Protein AF-A0A1D2MJ71-F1 (afdb_monomer_lite)

pLDDT: mean 71.2, std 21.77, range [32.91, 98.06]

Organism: Orchesella cincta (NCBI:txid48709)

Sequence (102 aa):
MPRLFPEGKQLATNHDSKFIETSSGIQHNVDELLVGVLKQIRLREAASIPQALPKAHNRSHSHVQGTTPRGSIMSLLFTRELINKLCFLTNKAKSCENLHVL

InterPro domains:
  IPR027417 P-loop containing nucleoside triphosphate hydrolase [G3DSA:3.40.50.300] (4-48)
  IPR051641 RGK GTP-binding regulators [PTHR45775] (7-102)

Structure (mmCIF, N/CA/C/O backbone):
data_AF-A0A1D2MJ71-F1
#
_entry.id   AF-A0A1D2MJ71-F1
#
loop_
_atom_site.group_PDB
_atom_site.id
_atom_site.type_symbol
_atom_site.label_atom_id
_atom_site.label_alt_id
_atom_site.label_comp_id
_atom_site.label_asym_id
_atom_site.label_entity_id
_atom_site.label_seq_id
_atom_site.pdbx_PDB_ins_code
_atom_site.Cartn_x
_atom_site.Cartn_y
_atom_site.Cartn_z
_atom_site.occupancy
_atom_site.B_iso_or_equiv
_atom_site.auth_seq_id
_atom_site.auth_comp_id
_atom_site.auth_asym_id
_atom_site.auth_atom_id
_atom_site.pdbx_PDB_model_num
ATOM 1 N N . MET A 1 1 ? 15.485 -6.661 -15.729 1.00 47.41 1 MET A N 1
ATOM 2 C CA . MET A 1 1 ? 15.328 -5.899 -14.474 1.00 47.41 1 MET A CA 1
ATOM 3 C C . MET A 1 1 ? 15.066 -6.882 -13.345 1.00 47.41 1 MET A C 1
ATOM 5 O O . MET A 1 1 ? 14.152 -7.689 -13.505 1.00 47.41 1 MET A O 1
ATOM 9 N N . PRO A 1 2 ? 15.871 -6.891 -12.269 1.00 48.75 2 PRO A N 1
ATOM 10 C CA . PRO A 1 2 ? 15.574 -7.676 -11.076 1.00 48.75 2 PRO A CA 1
ATOM 11 C C . PRO A 1 2 ? 14.216 -7.248 -10.518 1.00 48.75 2 PRO A C 1
ATOM 13 O O . PRO A 1 2 ? 13.916 -6.060 -10.429 1.00 48.75 2 PRO A O 1
ATOM 16 N N . ARG A 1 3 ? 13.377 -8.227 -10.206 1.00 57.62 3 ARG A N 1
ATOM 17 C CA . ARG A 1 3 ? 12.031 -8.024 -9.679 1.00 57.62 3 ARG A CA 1
ATOM 18 C C . ARG A 1 3 ? 12.135 -7.738 -8.173 1.00 57.62 3 ARG A C 1
ATOM 20 O O . ARG A 1 3 ? 12.268 -8.688 -7.416 1.00 57.62 3 ARG A O 1
ATOM 27 N N . LEU A 1 4 ? 12.036 -6.471 -7.750 1.00 65.25 4 LEU A N 1
ATOM 28 C CA . LEU A 1 4 ? 12.071 -6.017 -6.334 1.00 65.25 4 LEU A CA 1
ATOM 29 C C . LEU A 1 4 ? 10.809 -6.383 -5.516 1.00 65.25 4 LEU A C 1
ATOM 31 O O . LEU A 1 4 ? 10.526 -5.803 -4.465 1.00 65.25 4 LEU A O 1
ATOM 35 N N . PHE A 1 5 ? 9.993 -7.306 -6.026 1.00 77.81 5 PHE A N 1
ATOM 36 C CA . PHE A 1 5 ? 8.709 -7.668 -5.433 1.00 77.81 5 PHE A CA 1
ATOM 37 C C . PHE A 1 5 ? 8.860 -8.188 -3.991 1.00 77.81 5 PHE A C 1
ATOM 39 O O . PHE A 1 5 ? 8.036 -7.807 -3.158 1.00 77.81 5 PHE A O 1
ATOM 46 N N . PRO A 1 6 ? 9.853 -9.042 -3.651 1.00 88.25 6 PRO A N 1
ATOM 47 C CA . PRO A 1 6 ? 9.991 -9.556 -2.289 1.00 88.25 6 PRO A CA 1
ATOM 48 C C . PRO A 1 6 ? 10.377 -8.471 -1.282 1.00 88.25 6 PRO A C 1
ATOM 50 O O . PRO A 1 6 ? 9.761 -8.380 -0.221 1.00 88.25 6 PRO A O 1
ATOM 53 N N . GLU A 1 7 ? 11.348 -7.622 -1.619 1.00 90.81 7 GLU A N 1
ATOM 54 C CA . GLU A 1 7 ? 11.863 -6.587 -0.722 1.00 90.81 7 GLU A CA 1
ATOM 55 C C . GLU A 1 7 ? 10.816 -5.494 -0.487 1.00 90.81 7 GLU A C 1
ATOM 57 O O . GLU A 1 7 ? 10.595 -5.076 0.651 1.00 90.81 7 GLU A O 1
ATOM 62 N N . GLY A 1 8 ? 10.110 -5.077 -1.545 1.00 90.25 8 GLY A N 1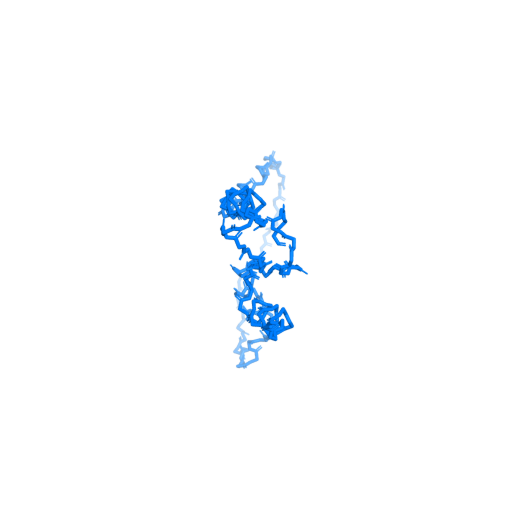
ATOM 63 C CA . GLY A 1 8 ? 9.025 -4.100 -1.448 1.00 90.25 8 GLY A CA 1
ATOM 64 C C . GLY A 1 8 ? 7.864 -4.588 -0.576 1.00 90.25 8 GLY A C 1
ATOM 65 O O . GLY A 1 8 ? 7.371 -3.842 0.273 1.00 90.25 8 GLY A O 1
ATOM 66 N N . LYS A 1 9 ? 7.474 -5.864 -0.718 1.00 90.06 9 LYS A N 1
ATOM 67 C CA . LYS A 1 9 ? 6.451 -6.490 0.138 1.00 90.06 9 LYS A CA 1
ATOM 68 C C . LYS A 1 9 ? 6.896 -6.563 1.593 1.00 90.06 9 LYS A C 1
ATOM 70 O O . LYS A 1 9 ? 6.126 -6.187 2.473 1.00 90.06 9 LYS A O 1
ATOM 75 N N . GLN A 1 10 ? 8.125 -7.016 1.845 1.00 90.50 10 GLN A N 1
ATOM 76 C CA . GLN A 1 10 ? 8.679 -7.099 3.198 1.00 90.50 10 GLN A CA 1
ATOM 77 C C . GLN A 1 10 ? 8.705 -5.728 3.877 1.00 90.50 10 GLN A C 1
ATOM 79 O O . GLN A 1 10 ? 8.260 -5.600 5.017 1.00 90.50 10 GLN A O 1
ATOM 84 N N . LEU A 1 11 ? 9.165 -4.692 3.171 1.00 90.50 11 LEU A N 1
ATOM 85 C CA . LEU A 1 11 ? 9.201 -3.333 3.700 1.00 90.50 11 LEU A CA 1
ATOM 86 C C . LEU A 1 11 ? 7.792 -2.821 4.031 1.00 90.50 11 LEU A C 1
ATOM 88 O O . LEU A 1 11 ? 7.569 -2.300 5.121 1.00 90.50 11 LEU A O 1
ATOM 92 N N . ALA A 1 12 ? 6.822 -3.021 3.136 1.00 91.88 12 ALA A N 1
ATOM 93 C CA . ALA A 1 12 ? 5.443 -2.608 3.375 1.00 91.88 12 ALA A CA 1
ATOM 94 C C . ALA A 1 12 ? 4.812 -3.329 4.576 1.00 91.88 12 ALA A C 1
ATOM 96 O O . ALA A 1 12 ? 4.174 -2.681 5.404 1.00 91.88 12 ALA A O 1
ATOM 97 N N . THR A 1 13 ? 5.039 -4.639 4.723 1.00 88.50 13 THR A N 1
ATOM 98 C CA . THR A 1 13 ? 4.589 -5.410 5.892 1.00 88.50 13 THR A CA 1
ATOM 99 C C . THR A 1 13 ? 5.209 -4.886 7.188 1.00 88.50 13 THR A C 1
ATOM 101 O O . THR A 1 13 ? 4.498 -4.718 8.175 1.00 88.50 13 THR A O 1
ATOM 104 N N . ASN A 1 14 ? 6.507 -4.568 7.186 1.00 89.12 14 ASN A N 1
ATOM 105 C CA . ASN A 1 14 ? 7.205 -4.044 8.365 1.00 89.12 14 ASN A CA 1
ATOM 106 C C . ASN A 1 14 ? 6.692 -2.661 8.802 1.00 89.12 14 ASN A C 1
ATOM 108 O O . ASN A 1 14 ? 6.775 -2.324 9.982 1.00 89.12 14 ASN A O 1
ATOM 112 N N . HIS A 1 15 ? 6.151 -1.876 7.867 1.00 88.88 15 HIS A N 1
ATOM 113 C CA . HIS A 1 15 ? 5.607 -0.537 8.106 1.00 88.88 15 HIS A CA 1
ATOM 114 C C . HIS A 1 15 ? 4.068 -0.482 8.102 1.00 88.88 15 HIS A C 1
ATOM 116 O O . HIS A 1 15 ? 3.504 0.599 7.927 1.00 88.88 15 HIS A O 1
ATOM 122 N N . ASP A 1 16 ? 3.373 -1.619 8.255 1.00 85.81 16 ASP A N 1
ATOM 123 C CA . ASP A 1 16 ? 1.899 -1.708 8.251 1.00 85.81 16 ASP A CA 1
ATOM 124 C C . ASP A 1 16 ? 1.236 -0.975 7.056 1.00 85.81 16 ASP A C 1
ATOM 126 O O . ASP A 1 16 ? 0.160 -0.375 7.157 1.00 85.81 16 ASP A O 1
ATOM 130 N N . SER A 1 17 ? 1.907 -1.008 5.905 1.00 90.38 17 SER A N 1
ATOM 131 C CA . SER A 1 17 ? 1.531 -0.318 4.673 1.00 90.38 17 SER A CA 1
ATOM 132 C C . SER A 1 17 ? 1.017 -1.298 3.615 1.00 90.38 17 SER A C 1
ATOM 134 O O . SER A 1 17 ? 1.296 -2.498 3.653 1.00 90.38 17 SER A O 1
ATOM 136 N N . LYS A 1 18 ? 0.248 -0.786 2.648 1.00 93.38 18 LYS A N 1
ATOM 137 C CA . LYS A 1 18 ? -0.171 -1.555 1.467 1.00 93.38 18 LYS A CA 1
ATOM 138 C C . LYS A 1 18 ? 0.907 -1.492 0.386 1.00 93.38 18 LYS A C 1
ATOM 140 O O . LYS A 1 18 ? 1.600 -0.487 0.261 1.00 93.38 18 LYS A O 1
ATOM 145 N N . PHE A 1 19 ? 1.026 -2.559 -0.392 1.00 94.75 19 PHE A N 1
ATOM 146 C CA . PHE A 1 19 ? 1.991 -2.718 -1.469 1.00 94.75 19 PHE A CA 1
ATOM 147 C C . PHE A 1 19 ? 1.284 -3.136 -2.754 1.00 94.75 19 PHE A C 1
ATOM 149 O O . PHE A 1 19 ? 0.497 -4.081 -2.766 1.00 94.75 19 PHE A O 1
ATOM 156 N N . ILE A 1 20 ? 1.617 -2.454 -3.846 1.00 94.69 20 ILE A N 1
ATOM 157 C CA . ILE A 1 20 ? 1.233 -2.822 -5.204 1.00 94.69 20 ILE A CA 1
ATOM 158 C C . ILE A 1 20 ? 2.331 -2.343 -6.150 1.00 94.69 20 ILE A C 1
ATOM 160 O O . ILE A 1 20 ? 2.806 -1.214 -6.043 1.00 94.69 20 ILE A O 1
ATOM 164 N N . GLU A 1 21 ? 2.752 -3.201 -7.072 1.00 93.75 21 GLU A N 1
ATOM 165 C CA . GLU A 1 21 ? 3.681 -2.804 -8.126 1.00 93.75 21 GLU A CA 1
ATOM 166 C C . GLU A 1 21 ? 2.896 -2.275 -9.322 1.00 93.75 21 GLU A C 1
ATOM 168 O O . GLU A 1 21 ? 1.977 -2.937 -9.805 1.00 93.75 21 GLU A O 1
ATOM 173 N N . THR A 1 22 ? 3.258 -1.094 -9.817 1.00 94.56 22 THR A N 1
ATOM 174 C CA . THR A 1 22 ? 2.574 -0.429 -10.930 1.00 94.56 22 THR A CA 1
ATOM 175 C C . THR A 1 22 ? 3.575 0.053 -11.973 1.00 94.56 22 THR A C 1
ATOM 177 O O . THR A 1 22 ? 4.722 0.364 -11.653 1.00 94.56 22 THR A O 1
ATOM 180 N N . SER A 1 23 ? 3.142 0.114 -13.231 1.00 94.88 23 SER A N 1
ATOM 181 C CA . SER A 1 23 ? 3.896 0.757 -14.306 1.00 94.88 23 SER A CA 1
ATOM 182 C C . SER A 1 23 ? 2.952 1.565 -15.183 1.00 94.88 23 SER A C 1
ATOM 184 O O . SER A 1 23 ? 2.079 1.005 -15.848 1.00 94.88 23 SER A O 1
ATOM 186 N N . SER A 1 24 ? 3.147 2.883 -15.207 1.00 94.62 24 SER A N 1
ATOM 187 C CA . SER A 1 24 ? 2.346 3.805 -16.017 1.00 94.62 24 SER A CA 1
ATOM 188 C C . SER A 1 24 ? 2.602 3.642 -17.516 1.00 94.62 24 SER A C 1
ATOM 190 O O . SER A 1 24 ? 1.670 3.747 -18.303 1.00 94.62 24 SER A O 1
ATOM 192 N N . GLY A 1 25 ? 3.834 3.311 -17.921 1.00 95.81 25 GLY A N 1
ATOM 193 C CA . GLY A 1 25 ? 4.206 3.168 -19.335 1.00 95.81 25 GLY A CA 1
ATOM 194 C C . GLY A 1 25 ? 3.549 1.984 -20.053 1.00 95.81 25 GLY A C 1
ATOM 195 O O . GLY A 1 25 ? 3.494 1.976 -21.278 1.00 95.81 25 GLY A O 1
ATOM 196 N N . ILE A 1 26 ? 3.043 0.999 -19.303 1.00 95.00 26 ILE A N 1
ATOM 197 C CA . ILE A 1 26 ? 2.316 -0.167 -19.837 1.00 95.00 26 ILE A CA 1
ATOM 198 C C . ILE A 1 26 ? 0.918 -0.326 -19.221 1.00 95.00 26 ILE A C 1
ATOM 200 O O . ILE A 1 26 ? 0.329 -1.398 -19.322 1.00 95.00 26 ILE A O 1
ATOM 204 N N . GLN A 1 27 ? 0.407 0.710 -18.543 1.00 93.56 27 GLN A N 1
ATOM 205 C CA . GLN A 1 27 ? -0.901 0.702 -17.875 1.00 93.56 27 GLN A CA 1
ATOM 206 C C . GLN A 1 27 ? -1.097 -0.478 -16.887 1.00 93.56 27 GLN A C 1
ATOM 208 O O . GLN A 1 27 ? -2.199 -0.989 -16.710 1.00 93.56 27 GLN A O 1
ATOM 213 N N . HIS A 1 28 ? -0.034 -0.930 -16.213 1.00 95.50 28 HIS A N 1
ATOM 214 C CA . HIS A 1 28 ? -0.091 -2.051 -15.268 1.00 95.50 28 HIS A CA 1
ATOM 215 C C . HIS A 1 28 ? -0.500 -1.578 -13.868 1.00 95.50 28 HIS A C 1
ATOM 217 O O . HIS A 1 28 ? 0.181 -0.739 -13.271 1.00 95.50 28 HIS A O 1
ATOM 223 N N . ASN A 1 29 ? -1.578 -2.152 -13.324 1.00 95.19 29 ASN A N 1
ATOM 224 C CA . ASN A 1 29 ? -2.095 -1.911 -11.967 1.00 95.19 29 ASN A CA 1
ATOM 225 C C . ASN A 1 29 ? -2.428 -0.447 -11.628 1.00 95.19 29 ASN A C 1
ATOM 227 O O . ASN A 1 29 ? -2.563 -0.105 -10.456 1.00 95.19 29 ASN A O 1
ATOM 231 N N . VAL A 1 30 ? -2.560 0.427 -12.628 1.00 97.25 30 VAL A N 1
ATOM 232 C CA . VAL A 1 30 ? -2.855 1.850 -12.402 1.00 97.25 30 VAL A CA 1
ATOM 233 C C . VAL A 1 30 ? -4.257 2.014 -11.814 1.00 97.25 30 VAL A C 1
ATOM 235 O O . VAL A 1 30 ? -4.415 2.659 -10.781 1.00 97.25 30 VAL A O 1
ATOM 238 N N . ASP A 1 31 ? -5.257 1.371 -12.419 1.00 97.06 31 ASP A N 1
ATOM 239 C CA . ASP A 1 31 ? -6.645 1.458 -11.953 1.00 97.06 31 ASP A CA 1
ATOM 240 C C . ASP A 1 31 ? -6.801 0.820 -10.567 1.00 97.06 31 ASP A C 1
ATOM 242 O O . ASP A 1 31 ? -7.387 1.422 -9.669 1.00 97.06 31 ASP A O 1
ATOM 246 N N . GLU A 1 32 ? -6.187 -0.349 -10.359 1.00 96.56 32 GLU A N 1
ATOM 247 C CA . GLU A 1 32 ? -6.156 -1.049 -9.068 1.00 96.56 32 GLU A CA 1
ATOM 248 C C . GLU A 1 32 ? -5.515 -0.203 -7.958 1.00 96.56 32 GLU A C 1
ATOM 250 O O . GLU A 1 32 ? -6.023 -0.153 -6.836 1.00 96.56 32 GLU A O 1
ATOM 255 N N . LEU A 1 33 ? -4.430 0.520 -8.262 1.00 97.00 33 LEU A N 1
ATOM 256 C CA . LEU A 1 33 ? -3.806 1.442 -7.315 1.00 97.00 33 LEU A CA 1
ATOM 257 C C . LEU A 1 33 ? -4.757 2.592 -6.958 1.00 97.00 33 LEU A C 1
ATOM 259 O O . LEU A 1 33 ? -4.956 2.875 -5.777 1.00 97.00 33 LEU A O 1
ATOM 263 N N . LEU A 1 34 ? -5.358 3.249 -7.953 1.00 97.88 34 LEU A N 1
ATOM 264 C CA . LEU A 1 34 ? -6.225 4.410 -7.729 1.00 97.88 34 LEU A CA 1
ATOM 265 C C . LEU A 1 34 ? -7.506 4.035 -6.968 1.00 97.88 34 LEU A C 1
ATOM 267 O O . LEU A 1 34 ? -7.856 4.686 -5.978 1.00 97.88 34 LEU A O 1
ATOM 271 N N . VAL A 1 35 ? -8.176 2.956 -7.381 1.00 98.06 35 VAL A N 1
ATOM 272 C CA . VAL A 1 35 ? -9.360 2.415 -6.696 1.00 98.06 35 VAL A CA 1
ATOM 273 C C . VAL A 1 35 ? -8.998 1.964 -5.281 1.00 98.06 35 VAL A C 1
ATOM 275 O O . VAL A 1 35 ? -9.707 2.287 -4.321 1.00 98.06 35 VAL A O 1
ATOM 278 N N . GLY A 1 36 ? -7.868 1.273 -5.129 1.00 96.62 36 GLY A N 1
ATOM 279 C CA . GLY A 1 36 ? -7.388 0.776 -3.848 1.00 96.62 36 GLY A CA 1
ATOM 280 C C . GLY A 1 36 ? -7.048 1.887 -2.850 1.00 96.62 36 GLY A C 1
ATOM 281 O O . GLY A 1 36 ? -7.440 1.799 -1.686 1.00 96.62 36 GLY A O 1
ATOM 282 N N . VAL A 1 37 ? -6.399 2.974 -3.284 1.00 96.88 37 VAL A N 1
ATOM 283 C CA . VAL A 1 37 ? -6.112 4.143 -2.429 1.00 96.88 37 VAL A CA 1
ATOM 284 C C . VAL A 1 37 ? -7.406 4.785 -1.930 1.00 96.88 37 VAL A C 1
ATOM 286 O O . VAL A 1 37 ? -7.564 4.988 -0.723 1.00 96.88 37 VAL A O 1
ATOM 289 N N . LEU A 1 38 ? -8.372 5.036 -2.821 1.00 97.62 38 LEU A N 1
ATOM 290 C CA . LEU A 1 38 ? -9.677 5.581 -2.435 1.00 97.62 38 LEU A CA 1
ATOM 291 C C . LEU A 1 38 ? -10.396 4.668 -1.430 1.00 97.62 38 LEU A C 1
ATOM 293 O O . LEU A 1 38 ? -11.008 5.141 -0.467 1.00 97.62 38 LEU A O 1
ATOM 297 N N . LYS A 1 39 ? -10.314 3.348 -1.627 1.00 96.12 39 LYS A N 1
ATOM 298 C CA . LYS A 1 39 ? -10.900 2.369 -0.709 1.00 96.12 39 LYS A CA 1
ATOM 299 C C . LYS A 1 39 ? -10.223 2.396 0.663 1.00 96.12 39 LYS A C 1
ATOM 301 O O . LYS A 1 39 ? -10.937 2.388 1.664 1.00 96.12 39 LYS A O 1
ATOM 306 N N . GLN A 1 40 ? -8.893 2.471 0.727 1.00 94.38 40 GLN A N 1
ATOM 307 C CA . GLN A 1 40 ? -8.143 2.560 1.987 1.00 94.38 40 GLN A CA 1
ATOM 308 C C . GLN A 1 40 ? -8.478 3.821 2.784 1.00 94.38 40 GLN A C 1
ATOM 310 O O . GLN A 1 40 ? -8.642 3.729 3.999 1.00 94.38 40 GLN A O 1
ATOM 315 N N . ILE A 1 41 ? -8.636 4.969 2.116 1.00 94.00 41 ILE A N 1
ATOM 316 C CA . ILE A 1 41 ? -9.078 6.217 2.760 1.00 94.00 41 ILE A CA 1
ATOM 317 C C . ILE A 1 41 ? -10.431 5.992 3.443 1.00 94.00 41 ILE A C 1
ATOM 319 O O . ILE A 1 41 ? -10.539 6.129 4.660 1.00 94.00 41 ILE A O 1
ATOM 323 N N . ARG A 1 42 ? -11.432 5.521 2.690 1.00 94.25 42 ARG A N 1
ATOM 324 C CA . ARG A 1 42 ? -12.790 5.277 3.210 1.00 94.25 42 ARG A CA 1
ATOM 325 C C . ARG A 1 42 ? -12.826 4.251 4.344 1.00 94.25 42 ARG A C 1
ATOM 327 O O . ARG A 1 42 ? -13.585 4.406 5.296 1.00 94.25 42 ARG A O 1
ATOM 334 N N . LEU A 1 43 ? -12.029 3.184 4.247 1.00 91.62 43 LEU A N 1
ATOM 335 C CA . LEU A 1 43 ? -11.933 2.165 5.297 1.00 91.62 43 LEU A CA 1
ATOM 336 C C . LEU A 1 43 ? -11.347 2.735 6.592 1.00 91.62 43 LEU A C 1
ATOM 338 O O . LEU A 1 43 ? -11.849 2.429 7.672 1.00 91.62 43 LEU A O 1
ATOM 342 N N . ARG A 1 44 ? -10.305 3.567 6.492 1.00 88.19 44 ARG A N 1
ATOM 343 C CA . ARG A 1 44 ? -9.678 4.213 7.652 1.00 88.19 44 ARG A CA 1
ATOM 344 C C . ARG A 1 44 ? -10.594 5.256 8.279 1.00 88.19 44 ARG A C 1
ATOM 346 O O . ARG A 1 44 ? -10.695 5.285 9.500 1.00 88.19 44 ARG A O 1
ATOM 353 N N . GLU A 1 45 ? -11.310 6.037 7.474 1.00 89.50 45 GLU A N 1
ATOM 354 C CA . GLU A 1 45 ? -12.348 6.955 7.958 1.00 89.50 45 GLU A CA 1
ATOM 355 C C . GLU A 1 45 ? -13.427 6.196 8.739 1.00 89.50 45 GLU A C 1
ATOM 357 O O . GLU A 1 45 ? -13.684 6.516 9.898 1.00 89.50 45 GLU A O 1
ATOM 362 N N . ALA A 1 46 ? -13.983 5.126 8.161 1.00 87.88 46 ALA A N 1
ATOM 363 C CA . ALA A 1 46 ? -14.995 4.297 8.815 1.00 87.88 46 ALA A CA 1
ATOM 364 C C . ALA A 1 46 ? -14.502 3.637 10.118 1.00 87.88 46 ALA A C 1
ATOM 366 O O . ALA A 1 46 ? -15.281 3.489 11.056 1.00 87.88 46 ALA A O 1
ATOM 367 N N . ALA A 1 47 ? -13.223 3.256 10.191 1.00 84.12 47 ALA A N 1
ATOM 368 C CA . ALA A 1 47 ? -12.614 2.688 11.396 1.00 84.12 47 ALA A CA 1
ATOM 369 C C . ALA A 1 47 ? -12.253 3.747 12.454 1.00 84.12 47 ALA A C 1
ATOM 371 O O . ALA A 1 47 ? -12.158 3.423 13.636 1.00 84.12 47 ALA A O 1
ATOM 372 N N . SER A 1 48 ? -12.026 4.996 12.034 1.00 73.00 48 SER A N 1
ATOM 373 C CA . SER A 1 48 ? -11.668 6.115 12.915 1.00 73.00 48 SER A CA 1
ATOM 374 C C . SER A 1 48 ? -12.863 6.716 13.648 1.00 73.00 48 SER A C 1
ATOM 376 O O . SER A 1 48 ? -12.673 7.337 14.690 1.00 73.00 48 SER A O 1
ATOM 378 N N . ILE A 1 49 ? -14.084 6.510 13.142 1.00 65.50 49 ILE A N 1
ATOM 379 C CA . ILE A 1 49 ? -15.310 6.839 13.866 1.00 65.50 49 ILE A CA 1
ATOM 380 C C . ILE A 1 49 ? -15.380 5.864 15.046 1.00 65.50 49 ILE A C 1
ATOM 382 O O . ILE A 1 49 ? -15.629 4.674 14.822 1.00 65.50 49 ILE A O 1
ATOM 386 N N . PRO A 1 50 ? -15.172 6.315 16.302 1.00 58.31 50 PRO A N 1
ATOM 387 C CA . PRO A 1 50 ? -15.444 5.469 17.448 1.00 58.31 50 PRO A CA 1
ATOM 388 C C . PRO A 1 50 ? -16.921 5.146 17.318 1.00 58.31 50 PRO A C 1
ATOM 390 O O . PRO A 1 50 ? -17.735 6.072 17.325 1.00 58.31 50 PRO A O 1
ATOM 393 N N . GLN A 1 51 ? -17.267 3.876 17.097 1.00 56.00 51 GLN A N 1
ATOM 394 C CA . GLN A 1 51 ? -18.663 3.474 17.078 1.00 56.00 51 GLN A CA 1
ATOM 395 C C . GLN A 1 51 ? -19.275 4.037 18.353 1.00 56.00 51 GLN A C 1
ATOM 397 O O . GLN A 1 51 ? -18.884 3.642 19.454 1.00 56.00 51 GLN A O 1
ATOM 402 N N . ALA A 1 52 ? -20.133 5.050 18.192 1.00 52.41 52 ALA A N 1
ATOM 403 C CA . ALA A 1 52 ? -20.842 5.651 19.297 1.00 52.41 52 ALA A CA 1
ATOM 404 C C . ALA A 1 52 ? -21.451 4.480 20.052 1.00 52.41 52 ALA A C 1
ATOM 406 O O . ALA A 1 52 ? -22.138 3.653 19.445 1.00 52.41 52 ALA A O 1
ATOM 407 N N . LEU A 1 53 ? -21.074 4.372 21.328 1.00 54.84 53 LEU A N 1
ATOM 408 C CA . LEU A 1 53 ? -21.462 3.285 22.208 1.00 54.84 53 LEU A CA 1
ATOM 409 C C . LEU A 1 53 ? -22.927 2.930 21.924 1.00 54.84 53 LEU A C 1
ATOM 411 O O . LEU A 1 53 ? -23.742 3.858 21.824 1.00 54.84 53 LEU A O 1
ATOM 415 N N . PRO A 1 54 ? -23.297 1.643 21.784 1.00 48.66 54 PRO A N 1
ATOM 416 C CA . PRO A 1 54 ? -24.705 1.298 21.712 1.00 48.66 54 PRO A CA 1
ATOM 417 C C . PRO A 1 54 ? -25.379 1.948 22.920 1.00 48.66 54 PRO A C 1
ATOM 419 O O . PRO A 1 54 ? -24.962 1.724 24.057 1.00 48.66 54 PRO A O 1
ATOM 422 N N . LYS A 1 55 ? -26.351 2.834 22.662 1.00 45.69 55 LYS A N 1
ATOM 423 C CA . LYS A 1 55 ? -27.134 3.506 23.700 1.00 45.69 55 LYS A CA 1
ATOM 424 C C . LYS A 1 55 ? -27.701 2.410 24.595 1.00 45.69 55 LYS A C 1
ATOM 426 O O . LYS A 1 55 ? -28.639 1.720 24.199 1.00 45.69 55 LYS A O 1
ATOM 431 N N . ALA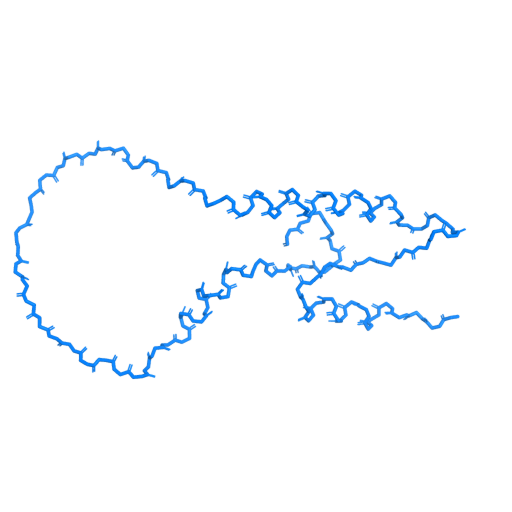 A 1 56 ? -27.108 2.227 25.771 1.00 47.50 56 ALA A N 1
ATOM 432 C CA . ALA A 1 56 ? -27.653 1.366 26.799 1.00 47.50 56 ALA A CA 1
ATOM 433 C C . ALA A 1 56 ? -29.000 1.975 27.188 1.00 47.50 56 ALA A C 1
ATOM 435 O O . ALA A 1 56 ? -29.079 3.010 27.846 1.00 47.50 56 ALA A O 1
ATOM 436 N N . HIS A 1 57 ? -30.065 1.377 26.669 1.00 45.22 57 HIS A N 1
ATOM 437 C CA . HIS A 1 57 ? -31.429 1.696 27.029 1.00 45.22 57 HIS A CA 1
ATOM 438 C C . HIS A 1 57 ? -31.561 1.592 28.553 1.00 45.22 57 HIS A C 1
ATOM 440 O O . HIS A 1 57 ? -31.355 0.521 29.125 1.00 45.22 57 HIS A O 1
ATOM 446 N N . ASN A 1 58 ? -31.907 2.714 29.186 1.00 45.31 58 ASN A N 1
ATOM 447 C CA . ASN A 1 58 ? -32.226 2.832 30.604 1.00 45.31 58 ASN A CA 1
ATOM 448 C C . ASN A 1 58 ? -33.106 1.658 31.065 1.00 45.31 58 ASN A C 1
ATOM 450 O O . ASN A 1 58 ? -34.267 1.538 30.673 1.00 45.31 58 ASN A O 1
ATOM 454 N N . ARG A 1 59 ? -32.564 0.804 31.931 1.00 42.34 59 ARG A N 1
ATOM 455 C CA . ARG A 1 59 ? -33.361 0.029 32.881 1.00 42.34 59 ARG A CA 1
ATOM 456 C C . ARG A 1 59 ? -32.863 0.389 34.268 1.00 42.34 59 ARG A C 1
ATOM 458 O O . ARG A 1 59 ? -31.896 -0.176 34.764 1.00 42.34 59 ARG A O 1
ATOM 465 N N 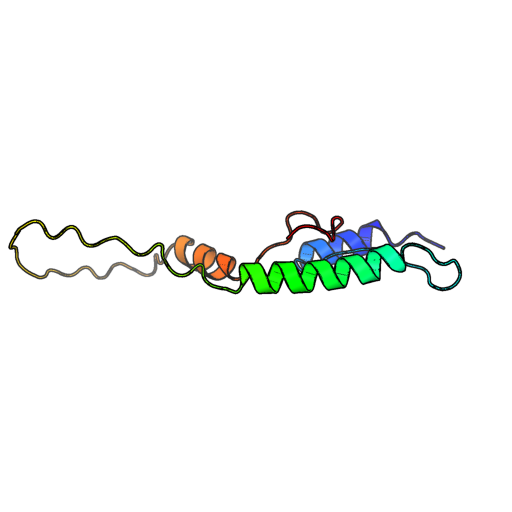. SER A 1 60 ? -33.522 1.376 34.862 1.00 46.09 60 SER A N 1
ATOM 466 C CA . SER A 1 60 ? -33.428 1.661 36.286 1.00 46.09 60 SER A CA 1
ATOM 467 C C . SER A 1 60 ? -33.913 0.437 37.058 1.00 46.09 60 SER A C 1
ATOM 469 O O . SER A 1 60 ? -35.089 0.099 36.969 1.00 46.09 60 SER A O 1
ATOM 471 N N . HIS A 1 61 ? -33.030 -0.217 37.809 1.00 40.53 61 HIS A N 1
ATOM 472 C CA . HIS A 1 61 ? -33.427 -1.087 38.913 1.00 40.53 61 HIS A CA 1
ATOM 473 C C . HIS A 1 61 ? -32.326 -1.138 39.988 1.00 40.53 61 HIS A C 1
ATOM 475 O O . HIS A 1 61 ? -31.258 -1.701 39.784 1.00 40.53 61 HIS A O 1
ATOM 481 N N . SER A 1 62 ? -32.641 -0.489 41.115 1.00 40.53 62 SER A N 1
ATOM 482 C CA . SER A 1 62 ? -32.287 -0.797 42.514 1.00 40.53 62 SER A CA 1
ATOM 483 C C . SER A 1 62 ? -30.834 -1.113 42.937 1.00 40.53 62 SER A C 1
ATOM 485 O O . SER A 1 62 ? -30.326 -2.200 42.704 1.00 40.53 62 SER A O 1
ATOM 487 N N . HIS A 1 63 ? -30.289 -0.196 43.752 1.00 40.97 63 HIS A N 1
ATOM 488 C CA . HIS A 1 63 ? -29.839 -0.419 45.143 1.00 40.97 63 HIS A CA 1
ATOM 489 C C . HIS A 1 63 ? -28.802 -1.524 45.438 1.00 40.97 63 HIS A C 1
ATOM 491 O O . HIS A 1 63 ? -29.198 -2.663 45.637 1.00 40.97 63 HIS A O 1
ATOM 497 N N . VAL A 1 64 ? -27.529 -1.147 45.659 1.00 41.91 64 VAL A N 1
ATOM 498 C CA . VAL A 1 64 ? -26.643 -1.736 46.694 1.00 41.91 64 VAL A CA 1
ATOM 499 C C . VAL A 1 64 ? -25.643 -0.674 47.182 1.00 41.91 64 VAL A C 1
ATOM 501 O O . VAL A 1 64 ? -25.047 0.059 46.397 1.00 41.91 64 VAL A O 1
ATOM 504 N N . GLN A 1 65 ? -25.488 -0.602 48.500 1.00 39.62 65 GLN A N 1
ATOM 505 C CA . GLN A 1 65 ? -24.650 0.304 49.280 1.00 39.62 65 GLN A CA 1
ATOM 506 C C . GLN A 1 65 ? -23.364 -0.414 49.738 1.00 39.62 65 GLN A C 1
ATOM 508 O O . GLN A 1 65 ? -23.446 -1.572 50.136 1.00 39.62 65 GLN A O 1
ATOM 513 N N . GLY A 1 66 ? -22.195 0.251 49.736 1.00 32.91 66 GLY A N 1
ATOM 514 C CA . GLY A 1 66 ? -20.983 -0.300 50.375 1.00 32.91 66 GLY A CA 1
ATOM 515 C C . GLY A 1 66 ? -19.636 0.378 50.058 1.00 32.91 66 GLY A C 1
ATOM 516 O O . GLY A 1 66 ? -19.005 0.052 49.065 1.00 32.91 66 GLY A O 1
ATOM 517 N N . THR A 1 67 ? -19.217 1.293 50.945 1.00 37.62 67 THR A N 1
ATOM 518 C CA . THR A 1 67 ? -17.855 1.548 51.498 1.00 37.62 67 THR A CA 1
ATOM 519 C C . THR A 1 67 ? -16.583 1.577 50.611 1.00 37.62 67 THR A C 1
ATOM 521 O O . THR A 1 67 ? -16.181 0.581 50.018 1.00 37.62 67 THR A O 1
ATOM 524 N N . THR A 1 68 ? -15.857 2.704 50.670 1.00 42.41 68 THR A N 1
ATOM 525 C CA . THR A 1 68 ? -14.449 2.946 50.257 1.00 42.41 68 THR A CA 1
ATOM 526 C C . THR A 1 68 ? -13.439 2.510 51.357 1.00 42.41 68 THR A C 1
ATOM 528 O O . THR A 1 68 ? -13.872 2.061 52.416 1.00 42.41 68 THR A O 1
ATOM 531 N N . PRO A 1 69 ? -12.118 2.796 51.269 1.00 59.12 69 PRO A N 1
ATOM 532 C CA . PRO A 1 69 ? -11.087 2.410 50.290 1.00 59.12 69 PRO A CA 1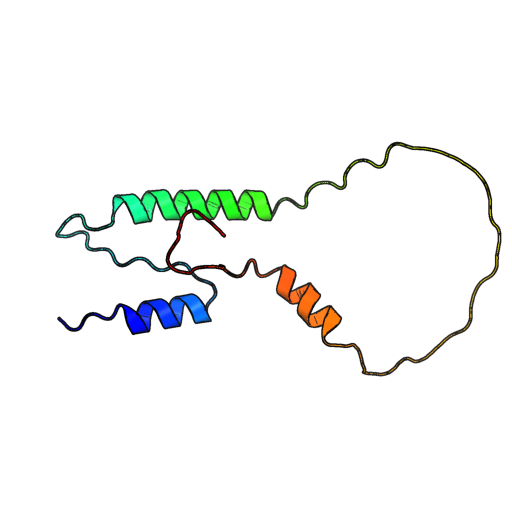
ATOM 533 C C . PRO A 1 69 ? -9.879 1.722 50.994 1.00 59.12 69 PRO A C 1
ATOM 535 O O . PRO A 1 69 ? -9.578 2.018 52.150 1.00 59.12 69 PRO A O 1
ATOM 538 N N . ARG A 1 70 ? -9.096 0.856 50.330 1.00 37.44 70 ARG A N 1
ATOM 539 C CA . ARG A 1 70 ? -7.771 0.480 50.872 1.00 37.44 70 ARG A CA 1
ATOM 540 C C . ARG A 1 70 ? -6.780 0.125 49.774 1.00 37.44 70 ARG A C 1
ATOM 542 O O . ARG A 1 70 ? -7.104 -0.601 48.843 1.00 37.44 70 ARG A O 1
ATOM 549 N N . GLY A 1 71 ? -5.610 0.749 49.876 1.00 40.81 71 GLY A N 1
ATOM 550 C CA . GLY A 1 71 ? -4.636 0.862 48.804 1.00 40.81 71 GLY A CA 1
ATOM 551 C C . GLY A 1 71 ? -3.945 -0.431 48.402 1.00 40.81 71 GLY A C 1
ATOM 552 O O . GLY A 1 71 ? -3.978 -1.439 49.101 1.00 40.81 71 GLY A O 1
ATOM 553 N N . SER A 1 72 ? -3.241 -0.337 47.281 1.00 47.25 72 SER A N 1
ATOM 554 C CA . SER A 1 72 ? -2.087 -1.175 47.014 1.00 47.25 72 SER A CA 1
ATOM 555 C C . SER A 1 72 ? -1.185 -0.476 46.004 1.00 47.25 72 SER A C 1
ATOM 557 O O . SER A 1 72 ? -1.602 -0.164 44.889 1.00 47.25 72 SER A O 1
ATOM 559 N N . ILE A 1 73 ? 0.046 -0.196 46.425 1.00 53.91 73 ILE A N 1
ATOM 560 C CA . ILE A 1 73 ? 1.165 0.175 45.562 1.00 53.91 73 ILE A CA 1
ATOM 561 C C . ILE A 1 73 ? 1.495 -1.082 44.749 1.00 53.91 73 ILE A C 1
ATOM 563 O O . ILE A 1 73 ? 2.274 -1.924 45.183 1.00 53.91 73 ILE A O 1
ATOM 567 N N . MET A 1 74 ? 0.846 -1.250 43.601 1.00 50.53 74 MET A N 1
ATOM 568 C CA . MET A 1 74 ? 1.184 -2.274 42.610 1.00 50.53 74 MET A CA 1
ATOM 569 C C . MET A 1 74 ? 1.985 -1.551 41.530 1.00 50.53 74 MET A C 1
ATOM 571 O O . MET A 1 74 ? 1.429 -0.828 40.712 1.00 50.53 74 MET A O 1
ATOM 575 N N . SER A 1 75 ? 3.276 -1.369 41.806 1.00 50.00 75 SER A N 1
ATOM 576 C CA . SER A 1 75 ? 4.361 -2.145 41.200 1.00 50.00 75 SER A CA 1
ATOM 577 C C . SER A 1 75 ? 4.490 -1.853 39.701 1.00 50.00 75 SER A C 1
ATOM 579 O O . SER A 1 75 ? 3.526 -1.907 38.946 1.00 50.00 75 SER A O 1
ATOM 581 N N . LEU A 1 76 ? 5.715 -1.543 39.264 1.00 51.69 76 LEU A N 1
ATOM 582 C CA . LEU A 1 76 ? 6.155 -1.333 37.872 1.00 51.69 76 LEU A CA 1
ATOM 583 C C . LEU A 1 76 ? 5.985 -2.579 36.967 1.00 51.69 76 LEU A C 1
ATOM 585 O O . LEU A 1 76 ? 6.697 -2.773 35.989 1.00 51.69 76 LEU A O 1
ATOM 589 N N . LEU A 1 77 ? 5.006 -3.419 37.280 1.00 52.09 77 LEU A N 1
ATOM 590 C CA . LEU A 1 77 ? 4.468 -4.505 36.488 1.00 52.09 77 LEU A CA 1
ATOM 591 C C . LEU A 1 77 ? 3.215 -4.004 35.760 1.00 52.09 77 LEU A C 1
ATOM 593 O O . LEU A 1 77 ? 2.189 -4.679 35.740 1.00 52.09 77 LEU A O 1
ATOM 597 N N . PHE A 1 78 ? 3.278 -2.799 35.183 1.00 54.00 78 PHE A N 1
ATOM 598 C CA . PHE A 1 78 ? 2.285 -2.338 34.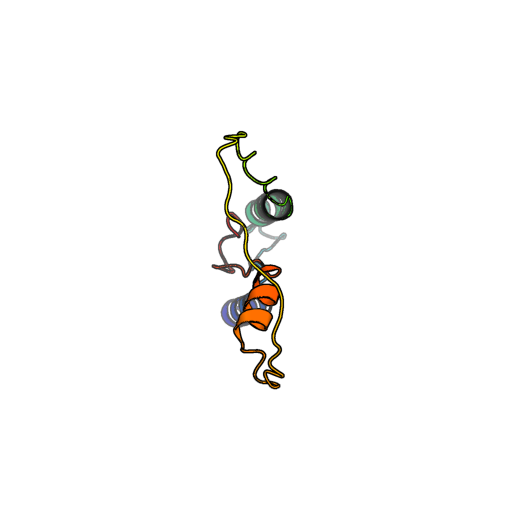219 1.00 54.00 78 PHE A CA 1
ATOM 599 C C . PHE A 1 78 ? 2.498 -3.162 32.957 1.00 54.00 78 PHE A C 1
ATOM 601 O O . PHE A 1 78 ? 3.320 -2.875 32.086 1.00 54.00 78 PHE A O 1
ATOM 608 N N . THR A 1 79 ? 1.846 -4.310 32.998 1.00 51.31 79 THR A N 1
ATOM 609 C CA . THR A 1 79 ? 1.954 -5.418 32.082 1.00 51.31 79 THR A CA 1
ATOM 610 C C . THR A 1 79 ? 1.736 -4.958 30.644 1.00 51.31 79 THR A C 1
ATOM 612 O O . THR A 1 79 ? 1.026 -3.996 30.343 1.00 51.31 79 THR A O 1
ATOM 615 N N . ARG A 1 80 ? 2.344 -5.715 29.731 1.00 51.94 80 ARG A N 1
ATOM 616 C CA . ARG A 1 80 ? 2.228 -5.649 28.263 1.00 51.94 80 ARG A CA 1
ATOM 617 C C . ARG A 1 80 ? 0.793 -5.415 27.744 1.00 51.94 80 ARG A C 1
ATOM 619 O O . ARG A 1 80 ? 0.623 -4.954 26.621 1.00 51.94 80 ARG A O 1
ATOM 626 N N . GLU A 1 81 ? -0.219 -5.682 28.566 1.00 53.47 81 GLU A N 1
ATOM 627 C CA . GLU A 1 81 ? -1.641 -5.381 28.387 1.00 53.47 81 GLU A CA 1
ATOM 628 C C . GLU A 1 81 ? -1.931 -3.951 27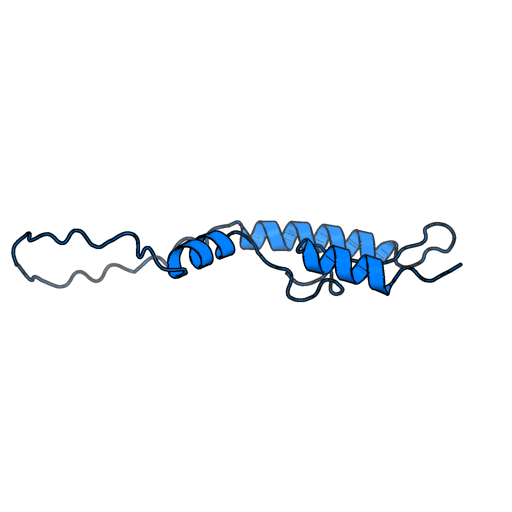.891 1.00 53.47 81 GLU A C 1
ATOM 630 O O . GLU A 1 81 ? -2.787 -3.752 27.029 1.00 53.47 81 GLU A O 1
ATOM 635 N N . LEU A 1 82 ? -1.211 -2.943 28.395 1.00 56.34 82 LEU A N 1
ATOM 636 C CA . LEU A 1 82 ? -1.492 -1.535 28.075 1.00 56.34 82 LEU A CA 1
ATOM 637 C C . LEU A 1 82 ? -0.696 -1.013 26.876 1.00 56.34 82 LEU A C 1
ATOM 639 O O . LEU A 1 82 ? -1.196 -0.173 26.129 1.00 56.34 82 LEU A O 1
ATOM 643 N N . ILE A 1 83 ? 0.460 -1.617 26.591 1.00 56.00 83 ILE A N 1
ATOM 644 C CA . ILE A 1 83 ? 1.167 -1.440 25.313 1.00 56.00 83 ILE A CA 1
ATOM 645 C C . ILE A 1 83 ? 0.348 -2.069 24.173 1.00 56.00 83 ILE A C 1
ATOM 647 O O . ILE A 1 83 ? 0.215 -1.469 23.109 1.00 56.00 83 ILE A O 1
ATOM 651 N N . ASN A 1 84 ? -0.297 -3.217 24.410 1.00 52.78 84 ASN A N 1
ATOM 652 C CA . ASN A 1 84 ? -1.229 -3.822 23.453 1.00 52.78 84 ASN A CA 1
ATOM 653 C C . ASN A 1 84 ? -2.484 -2.963 23.222 1.00 52.78 84 ASN A C 1
ATOM 655 O O . ASN A 1 84 ? -2.973 -2.891 22.096 1.00 52.78 84 ASN A O 1
ATOM 659 N N . LYS A 1 85 ? -2.986 -2.260 24.247 1.00 49.56 85 LYS A N 1
ATOM 660 C CA . LYS A 1 85 ? -4.098 -1.307 24.076 1.00 49.56 85 LYS A CA 1
ATOM 661 C C . LYS A 1 85 ? -3.696 -0.032 23.321 1.00 49.56 85 LYS A C 1
ATOM 663 O O . LYS A 1 85 ? -4.540 0.508 22.615 1.00 49.56 85 LYS A O 1
ATOM 668 N N . LEU A 1 86 ? -2.435 0.411 23.380 1.00 51.53 86 LEU A N 1
ATOM 669 C CA . LEU A 1 86 ? -1.925 1.488 22.513 1.00 51.53 86 LEU A CA 1
ATOM 670 C C . LEU A 1 86 ? -1.680 0.999 21.072 1.00 51.53 86 LEU A C 1
ATOM 672 O O . LEU A 1 86 ? -1.955 1.714 20.111 1.00 51.53 86 LEU A O 1
ATOM 676 N N . CYS A 1 87 ? -1.252 -0.256 20.915 1.00 52.25 87 CYS A N 1
ATOM 677 C CA . CYS A 1 87 ? -1.120 -0.932 19.621 1.00 52.25 87 CYS A CA 1
ATOM 678 C C . CYS A 1 87 ? -2.465 -1.009 18.864 1.00 52.25 87 CYS A C 1
ATOM 680 O O . CYS A 1 87 ? -2.481 -1.040 17.640 1.00 52.25 87 CYS A O 1
ATOM 682 N N . PHE A 1 88 ? -3.606 -0.939 19.556 1.00 44.56 88 PHE A N 1
ATOM 683 C CA . PHE A 1 88 ? -4.947 -0.904 18.954 1.00 44.56 88 PHE A CA 1
ATOM 684 C C . PHE A 1 88 ? -5.329 0.426 18.262 1.00 44.56 88 PHE A C 1
ATOM 686 O O . PHE A 1 88 ? -6.356 0.476 17.591 1.00 44.56 88 PHE A O 1
ATOM 693 N N . LEU A 1 89 ? -4.502 1.481 18.345 1.00 50.72 89 LEU A N 1
ATOM 694 C CA . LEU A 1 89 ? -4.565 2.628 17.416 1.00 50.72 89 LEU A CA 1
ATOM 695 C C . LEU A 1 89 ? -3.889 2.321 16.070 1.00 50.72 89 LEU A C 1
ATOM 697 O O . LEU A 1 89 ? -4.063 3.050 15.094 1.00 50.72 89 LEU A O 1
ATOM 701 N N . THR A 1 90 ? -3.130 1.228 15.999 1.00 48.34 90 THR A N 1
ATOM 702 C CA . THR A 1 90 ? -2.522 0.738 14.768 1.00 48.34 90 THR A CA 1
ATOM 703 C C . THR A 1 90 ? -3.463 -0.309 14.175 1.00 48.34 90 THR A C 1
ATOM 705 O O . THR A 1 90 ? -3.465 -1.475 14.561 1.00 48.34 90 THR A O 1
ATOM 708 N N . ASN A 1 91 ? -4.329 0.116 13.248 1.00 54.47 91 ASN A N 1
ATOM 709 C CA . ASN A 1 91 ? -4.980 -0.803 12.312 1.00 54.47 91 ASN A CA 1
ATOM 710 C C . ASN A 1 91 ? -3.870 -1.454 11.471 1.00 54.47 91 ASN A C 1
ATOM 712 O O . ASN A 1 91 ? -3.538 -0.964 10.391 1.00 54.47 91 ASN A O 1
ATOM 716 N N . LYS A 1 92 ? -3.231 -2.495 12.015 1.00 57.81 92 LYS A N 1
ATOM 717 C CA . LYS A 1 92 ? -2.202 -3.256 11.313 1.00 57.81 92 LYS A CA 1
ATOM 718 C C . LYS A 1 92 ? -2.846 -3.956 10.135 1.00 57.81 92 LYS A C 1
ATOM 720 O O . LYS A 1 92 ? -3.851 -4.653 10.297 1.00 57.81 92 LYS A O 1
ATOM 725 N N . ALA A 1 93 ? -2.271 -3.759 8.957 1.00 60.50 93 ALA A N 1
ATOM 726 C CA . ALA A 1 93 ? -2.806 -4.355 7.755 1.00 60.50 93 ALA A CA 1
ATOM 727 C C . ALA A 1 93 ? -2.603 -5.874 7.792 1.00 60.50 93 ALA A C 1
ATOM 729 O O . ALA A 1 93 ? -1.468 -6.345 7.771 1.00 60.50 93 ALA A O 1
ATOM 730 N N . LYS A 1 94 ? -3.689 -6.663 7.837 1.00 64.62 94 LYS A N 1
ATOM 731 C CA . LYS A 1 94 ? -3.608 -8.144 7.902 1.00 64.62 94 LYS A CA 1
ATOM 732 C C . LYS A 1 94 ? -2.978 -8.760 6.645 1.00 64.62 94 LYS A C 1
ATOM 734 O O . LYS A 1 94 ? -2.540 -9.904 6.661 1.00 64.62 94 LYS A O 1
ATOM 739 N N . SER A 1 95 ? -2.952 -7.994 5.557 1.00 83.06 95 SER A N 1
ATOM 740 C CA . SER A 1 95 ? -2.287 -8.301 4.294 1.00 83.06 95 SER A CA 1
ATOM 741 C C . SER A 1 95 ? -1.792 -6.992 3.681 1.00 83.06 95 SER A C 1
ATOM 743 O O . SER A 1 95 ? -2.562 -6.031 3.587 1.00 83.06 95 SER A O 1
ATOM 745 N N . CYS A 1 96 ? -0.528 -6.942 3.254 1.00 89.88 96 CYS A N 1
ATOM 746 C CA . CYS A 1 96 ? 0.005 -5.791 2.521 1.00 89.88 96 CYS A CA 1
ATOM 747 C C . CYS A 1 96 ? -0.459 -5.775 1.053 1.00 89.88 96 CYS A C 1
ATOM 749 O O . CYS A 1 96 ? -0.479 -4.716 0.443 1.00 89.88 96 CYS A O 1
ATOM 751 N N . GLU A 1 97 ? -0.901 -6.908 0.502 1.00 89.06 97 GLU A N 1
ATOM 752 C CA . GLU A 1 97 ? -1.227 -7.056 -0.925 1.00 89.06 97 GLU A CA 1
ATOM 753 C C . GLU A 1 97 ? -2.690 -6.725 -1.249 1.00 89.06 97 GLU A C 1
ATOM 755 O O . GLU A 1 97 ? -3.002 -6.264 -2.344 1.00 89.06 97 GLU A O 1
ATOM 760 N N . ASN A 1 98 ? -3.613 -6.933 -0.304 1.00 90.69 98 ASN A N 1
ATOM 761 C CA . ASN A 1 98 ? -5.026 -6.641 -0.529 1.00 90.69 98 ASN A CA 1
ATOM 762 C C . ASN A 1 98 ? -5.365 -5.191 -0.135 1.00 90.69 98 ASN A C 1
ATOM 764 O O . ASN A 1 98 ? -5.561 -4.874 1.044 1.00 90.69 98 ASN A O 1
ATOM 768 N N . LEU A 1 99 ? -5.468 -4.313 -1.141 1.00 92.50 99 LEU A N 1
ATOM 769 C CA . LEU A 1 99 ? -5.826 -2.894 -0.988 1.00 92.50 99 LEU A CA 1
ATOM 770 C C . LEU A 1 99 ? -7.302 -2.664 -0.611 1.00 92.50 99 LEU A C 1
ATOM 772 O O . LEU A 1 99 ? -7.679 -1.544 -0.273 1.00 92.50 99 LEU A O 1
ATOM 776 N N . HIS A 1 100 ? -8.150 -3.690 -0.621 1.00 91.25 100 HIS A N 1
ATOM 777 C CA . HIS A 1 100 ? -9.593 -3.546 -0.404 1.00 91.25 100 HIS A CA 1
ATOM 778 C C . HIS A 1 100 ? -10.043 -3.832 1.034 1.00 91.25 100 HIS A C 1
ATOM 780 O O . HIS A 1 100 ? -11.227 -3.688 1.347 1.00 91.25 100 HIS A O 1
ATOM 786 N N . VAL A 1 101 ? -9.105 -4.204 1.908 1.00 88.94 101 VAL A N 1
ATOM 787 C CA . VAL A 1 101 ? -9.323 -4.516 3.329 1.00 88.94 101 VAL A CA 1
ATOM 788 C C . VAL A 1 101 ? -8.313 -3.771 4.202 1.00 88.94 101 VAL A C 1
ATOM 790 O O . VAL A 1 101 ? -7.262 -3.371 3.699 1.00 88.94 101 VAL A O 1
ATOM 793 N N . LEU A 1 102 ? -8.610 -3.584 5.493 1.00 84.31 102 LEU A N 1
ATOM 794 C CA . LEU A 1 102 ? -7.629 -3.091 6.470 1.00 84.31 102 LEU A CA 1
ATOM 795 C C . LEU A 1 102 ? -6.604 -4.186 6.760 1.00 84.31 102 LEU A C 1
ATOM 797 O O . LEU A 1 102 ? -6.960 -5.255 7.303 1.00 84.31 102 LEU A O 1
#

Foldseek 3Di:
DPDCVVVQQVVCLVVLAADDDDDPVVRRCPVVVVVLVVLLVVQVVVVPPPPPPDPPPDDDDDDDDDDDDDDDPDDPPPDCVVVVVVCVVDPRNPGNHDSNHD

Radius of gyration: 23.28 Å; chains: 1; bounding box: 49×16×71 Å

Secondary structure (DSSP, 8-state):
----HHHHHHHHHHTT------BGGGTBSHHHHHHHHHHHHHHHHHHHS--------------------------S---THHHHHHHTTS---S-SS-TT--